Protein AF-A0A0C2FIJ7-F1 (afdb_monomer_lite)

pLDDT: mean 78.43, std 11.95, range [38.88, 97.06]

Sequence (118 aa):
KRVFLGYSLGYLKYSHERPDEVEQAGLVILHYMVDTSLPNGKAMAVDFEMKLRRIFATLSESSHNLEYGLLTRAREMKEQRDITIVALPFLGLTVLILVAFMLVTLIDFPLYRSQYME

Radius of gyration: 27.91 Å; chains: 1; bounding box: 55×49×79 Å

Secondary structure (DSSP, 8-state):
---EEEEEEEEEEEPSS-TTSEEEEEEEEEEEE---SSTTHHHHHHHHHHHHHHHHHHHHHH-SS-------HHHHHHHHHHHHHHHHHHHHHHHHHHHHHHHHHHHHS-GGGTT---

Structure (mmCIF, N/CA/C/O backbone):
data_AF-A0A0C2FIJ7-F1
#
_entry.id   AF-A0A0C2FIJ7-F1
#
loop_
_atom_site.group_PDB
_atom_site.id
_atom_site.type_symbol
_atom_site.label_atom_id
_atom_site.label_alt_id
_atom_site.label_comp_id
_atom_site.label_asym_id
_atom_site.label_entity_id
_atom_site.label_seq_id
_atom_site.pdbx_PDB_ins_code
_atom_site.Cartn_x
_atom_site.Cartn_y
_atom_site.Cartn_z
_atom_site.occupancy
_atom_site.B_iso_or_equiv
_atom_site.auth_seq_id
_atom_site.auth_comp_id
_atom_site.auth_asym_id
_atom_site.auth_atom_id
_atom_site.pdbx_PDB_model_num
ATOM 1 N N . LYS A 1 1 ? -25.879 11.176 4.285 1.00 47.38 1 LYS A N 1
ATOM 2 C CA . LYS A 1 1 ? -24.681 11.085 5.158 1.00 47.38 1 LYS A CA 1
ATOM 3 C C . LYS A 1 1 ? -24.649 9.703 5.800 1.00 47.38 1 LYS A C 1
ATOM 5 O O . LYS A 1 1 ? -25.406 9.486 6.734 1.00 47.38 1 LYS A O 1
ATOM 10 N N . ARG A 1 2 ? -23.872 8.755 5.269 1.00 54.69 2 ARG A N 1
ATOM 11 C CA . ARG A 1 2 ? -23.687 7.426 5.873 1.00 54.69 2 ARG A CA 1
ATOM 12 C C . ARG A 1 2 ? -22.225 7.032 5.686 1.00 54.69 2 ARG A C 1
ATOM 14 O O . ARG A 1 2 ? -21.857 6.526 4.637 1.00 54.69 2 ARG A O 1
ATOM 21 N N . VAL A 1 3 ? -21.389 7.380 6.659 1.00 57.72 3 VAL A N 1
ATOM 22 C CA . VAL A 1 3 ? -20.066 6.761 6.789 1.00 57.72 3 VAL A CA 1
ATOM 23 C C . VAL A 1 3 ? -20.336 5.404 7.419 1.00 57.72 3 VAL A C 1
ATOM 25 O O . VAL A 1 3 ? -20.919 5.346 8.502 1.00 57.72 3 VAL A O 1
ATOM 28 N N . PHE A 1 4 ? -20.004 4.328 6.715 1.00 63.19 4 PHE A N 1
ATOM 29 C CA . PHE A 1 4 ? -20.116 2.986 7.271 1.00 63.19 4 PHE A CA 1
ATOM 30 C C . PHE A 1 4 ? -18.847 2.720 8.064 1.00 63.19 4 PHE A C 1
ATOM 32 O O . PHE A 1 4 ? -17.756 2.705 7.493 1.00 63.19 4 PHE A O 1
ATOM 39 N N . LEU A 1 5 ? -19.011 2.581 9.378 1.00 68.38 5 LEU A N 1
ATOM 40 C CA . LEU A 1 5 ? -17.952 2.210 10.300 1.00 68.38 5 LEU A CA 1
ATOM 41 C C . LEU A 1 5 ? -18.247 0.792 10.788 1.00 68.38 5 LEU A C 1
ATOM 43 O O . LEU A 1 5 ? -19.246 0.563 11.468 1.00 68.38 5 LEU A O 1
ATOM 47 N N . GLY A 1 6 ? -17.407 -0.153 10.394 1.00 74.44 6 GLY A N 1
ATOM 48 C CA . GLY A 1 6 ? -17.396 -1.508 10.928 1.00 74.44 6 GLY A CA 1
ATOM 49 C C . GLY A 1 6 ? -16.151 -1.710 11.778 1.00 74.44 6 GLY A C 1
ATOM 50 O O . GLY A 1 6 ? -15.139 -1.042 11.575 1.00 74.44 6 GLY A O 1
ATOM 51 N N . TYR A 1 7 ? -16.193 -2.649 12.710 1.00 79.88 7 TYR A N 1
ATOM 52 C CA . TYR A 1 7 ? -14.994 -3.110 13.395 1.00 79.88 7 TYR A CA 1
ATOM 53 C C . TYR A 1 7 ? -14.969 -4.632 13.395 1.00 79.88 7 TYR A C 1
ATOM 55 O O . TYR A 1 7 ? -16.012 -5.284 13.381 1.00 79.88 7 TYR A O 1
ATOM 63 N N . SER A 1 8 ? -13.772 -5.195 13.393 1.00 81.62 8 SER A N 1
ATOM 64 C CA . SER A 1 8 ? -13.555 -6.622 13.579 1.00 81.62 8 SER A CA 1
ATOM 65 C C . SER A 1 8 ? -12.382 -6.836 14.518 1.00 81.62 8 SER A C 1
ATOM 67 O O . SER A 1 8 ? -11.418 -6.068 14.508 1.00 81.62 8 SER A O 1
ATOM 69 N N . LEU A 1 9 ? -12.469 -7.887 15.323 1.00 82.19 9 LEU A N 1
ATOM 70 C CA . LEU A 1 9 ? -11.423 -8.285 16.254 1.00 82.19 9 LEU A CA 1
ATOM 71 C C . LEU A 1 9 ? -10.747 -9.550 15.724 1.00 82.19 9 LEU A C 1
ATOM 73 O O . LEU A 1 9 ? -11.417 -10.456 15.232 1.00 82.19 9 LEU A O 1
ATOM 77 N N . GLY A 1 10 ? -9.423 -9.590 15.802 1.00 78.38 10 GLY A N 1
ATOM 78 C CA . GLY A 1 10 ? -8.596 -10.721 15.403 1.00 78.38 10 GLY A CA 1
ATOM 79 C C . GLY A 1 10 ? -7.734 -11.204 16.563 1.00 78.38 10 GLY A C 1
ATOM 80 O O . GLY A 1 10 ? -7.535 -10.488 17.544 1.00 78.38 10 GLY A O 1
ATOM 81 N N . TYR A 1 11 ? -7.216 -12.428 16.438 1.00 79.69 11 TYR A N 1
ATOM 82 C CA . TYR A 1 11 ? -6.414 -13.084 17.477 1.00 79.69 11 TYR A CA 1
ATOM 83 C C . TYR A 1 11 ? -7.115 -13.084 18.840 1.00 79.69 11 TYR A C 1
ATOM 85 O O . TYR A 1 11 ? -6.588 -12.578 19.831 1.00 79.69 11 TYR A O 1
ATOM 93 N N . LEU A 1 12 ? -8.339 -13.617 18.857 1.00 81.69 12 LEU A N 1
ATOM 94 C CA . LEU A 1 12 ? -9.121 -13.760 20.076 1.00 81.69 12 LEU A CA 1
ATOM 95 C C . LEU A 1 12 ? -8.633 -14.976 20.867 1.00 81.69 12 LEU A C 1
ATOM 97 O O . LEU A 1 12 ? -8.566 -16.081 20.328 1.00 81.69 12 LEU A O 1
ATOM 101 N N . LYS A 1 13 ? -8.319 -14.774 22.144 1.00 79.25 13 LYS A N 1
ATOM 102 C CA . LYS A 1 13 ? -8.098 -15.850 23.108 1.00 79.25 13 LYS A CA 1
ATOM 103 C C . LYS A 1 13 ? -9.355 -15.978 23.960 1.00 79.25 13 LYS A C 1
ATOM 105 O O . LYS A 1 13 ? -9.756 -15.012 24.605 1.00 79.25 13 LYS A O 1
ATOM 110 N N . TYR A 1 14 ? -9.980 -17.148 23.920 1.00 75.62 14 TYR A N 1
ATOM 111 C CA . TYR A 1 14 ? -11.165 -17.462 24.716 1.00 75.62 14 TYR A CA 1
ATOM 112 C C . TYR A 1 14 ? -10.748 -18.069 26.056 1.00 75.62 14 TYR A C 1
ATOM 114 O O . TYR A 1 14 ? -9.747 -18.793 26.127 1.00 75.62 14 TYR A O 1
ATOM 122 N N . SER A 1 15 ? -11.510 -17.770 27.108 1.00 74.25 15 SER A N 1
ATOM 123 C CA . SER A 1 15 ? -11.244 -18.320 28.437 1.00 74.25 15 SER A CA 1
ATOM 124 C C . SER A 1 15 ? -11.482 -19.835 28.458 1.00 74.25 15 SER A C 1
ATOM 126 O O . SER A 1 15 ? -12.441 -20.338 27.873 1.00 74.25 15 SER A O 1
ATOM 128 N N . HIS A 1 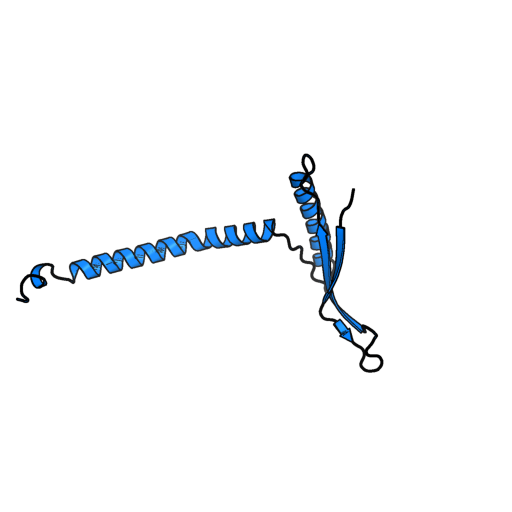16 ? -10.617 -20.578 29.155 1.00 70.38 16 HIS A N 1
ATOM 129 C CA . HIS A 1 16 ? -10.770 -22.032 29.320 1.00 70.38 16 HIS A CA 1
ATOM 130 C C . HIS A 1 16 ? -11.919 -22.398 30.271 1.00 70.38 16 HIS A C 1
ATOM 132 O O . HIS A 1 16 ? -12.479 -23.486 30.161 1.00 70.38 16 HIS A O 1
ATOM 138 N N . GLU A 1 17 ? -12.279 -21.501 31.193 1.00 75.56 17 GLU A N 1
ATOM 139 C CA . GLU A 1 17 ? -13.358 -21.723 32.164 1.00 75.56 17 GLU A CA 1
ATOM 140 C C . GLU A 1 17 ? -14.734 -21.322 31.612 1.00 75.56 17 GLU A C 1
ATOM 142 O O . GLU A 1 17 ? -15.755 -21.854 32.048 1.00 75.56 17 GLU A O 1
ATOM 147 N N . ARG A 1 18 ? -14.770 -20.397 30.641 1.00 72.19 18 ARG A N 1
ATOM 148 C CA . ARG A 1 18 ? -15.990 -19.918 29.976 1.00 72.19 18 ARG A CA 1
ATOM 149 C C . ARG A 1 18 ? -15.729 -19.716 28.479 1.00 72.19 18 ARG A C 1
ATOM 151 O O . ARG A 1 18 ? -15.245 -18.653 28.094 1.00 72.19 18 ARG A O 1
ATOM 158 N N . PRO A 1 19 ? -16.066 -20.697 27.623 1.00 68.56 19 PRO A N 1
ATOM 159 C CA . PRO A 1 19 ? -15.754 -20.635 26.193 1.00 68.56 19 PRO A CA 1
ATOM 160 C C . PRO A 1 19 ? -16.495 -19.516 25.440 1.00 68.56 19 PRO A C 1
ATOM 162 O O . PRO A 1 19 ? -16.088 -19.160 24.338 1.00 68.56 19 PRO A O 1
ATOM 165 N N . ASP A 1 20 ? -17.535 -18.934 26.043 1.00 74.00 20 ASP A N 1
ATOM 166 C CA . ASP A 1 20 ? -18.319 -17.839 25.461 1.00 74.00 20 ASP A CA 1
ATOM 167 C C . ASP A 1 20 ? -17.734 -16.441 25.759 1.00 74.00 20 ASP A C 1
ATOM 169 O O . ASP A 1 20 ? -18.215 -15.440 25.225 1.00 74.00 20 ASP A O 1
ATOM 173 N N . GLU A 1 21 ? -16.692 -16.344 26.594 1.00 77.56 21 GLU A N 1
ATOM 174 C CA . GLU A 1 21 ? -16.042 -15.078 26.953 1.00 77.56 21 GLU A CA 1
ATOM 175 C C . GLU A 1 21 ? -14.688 -14.912 26.237 1.00 77.56 21 GLU A C 1
ATOM 177 O O . GLU A 1 21 ? -13.809 -15.780 26.271 1.00 77.56 21 GLU A O 1
ATOM 182 N N . VAL A 1 22 ? -14.508 -13.751 25.597 1.00 74.00 22 VAL A N 1
ATOM 183 C CA . VAL A 1 22 ? -13.241 -13.334 24.980 1.00 74.00 22 VAL A CA 1
ATOM 184 C C . VAL A 1 22 ? -12.355 -12.705 26.053 1.00 74.00 22 VAL A C 1
ATOM 186 O O . VAL A 1 22 ? -12.671 -11.640 26.578 1.00 74.00 22 VAL A O 1
ATOM 189 N N . GLU A 1 23 ? -11.231 -13.345 26.353 1.00 75.19 23 GLU A N 1
ATOM 190 C CA . GLU A 1 23 ? -10.284 -12.924 27.391 1.00 75.19 23 GLU A CA 1
ATOM 191 C C . GLU A 1 23 ? -9.245 -11.927 26.848 1.00 75.19 23 GLU A C 1
ATOM 193 O O . GLU A 1 23 ? -8.843 -10.990 27.534 1.00 75.19 23 GLU A O 1
ATOM 198 N N . GLN A 1 24 ? -8.825 -12.093 25.590 1.00 75.31 24 GLN A N 1
ATOM 199 C CA . GLN A 1 24 ? -7.836 -11.222 24.951 1.00 75.31 24 GLN A CA 1
ATOM 200 C C . GLN A 1 24 ? -8.128 -11.055 23.457 1.00 75.31 24 GLN A C 1
ATOM 202 O O . GLN A 1 24 ? -8.510 -12.015 22.794 1.00 75.31 24 GLN A O 1
ATOM 207 N N . ALA A 1 25 ? -7.893 -9.857 22.916 1.00 74.12 25 ALA A N 1
ATOM 208 C CA . ALA A 1 25 ? -7.892 -9.583 21.480 1.00 74.12 25 ALA A CA 1
ATOM 209 C C . ALA A 1 25 ? -6.534 -8.997 21.074 1.00 74.12 25 ALA A C 1
ATOM 211 O O . ALA A 1 25 ? -6.150 -7.932 21.555 1.00 74.12 25 ALA A O 1
ATOM 212 N N . GLY A 1 26 ? -5.798 -9.701 20.212 1.00 78.81 26 GLY A N 1
ATOM 213 C CA . GLY A 1 26 ? -4.479 -9.265 19.738 1.00 78.81 26 GLY A CA 1
ATOM 214 C C . GLY A 1 26 ? -4.514 -8.298 18.550 1.00 78.81 26 GLY A C 1
ATOM 215 O O . GLY A 1 26 ? -3.497 -7.686 18.241 1.00 78.81 26 GLY A O 1
ATOM 216 N N . LEU A 1 27 ? -5.657 -8.155 17.870 1.00 80.94 27 LEU A N 1
ATOM 217 C CA . LEU A 1 27 ? -5.806 -7.288 16.699 1.00 80.94 27 LEU A CA 1
ATOM 218 C C . LEU A 1 27 ? -7.184 -6.627 16.667 1.00 80.94 27 LEU A C 1
ATOM 220 O O . LEU A 1 27 ? -8.209 -7.280 16.856 1.00 80.94 27 LEU A O 1
ATOM 224 N N . VAL A 1 28 ? -7.205 -5.337 16.344 1.00 81.12 28 VAL A N 1
ATOM 225 C CA . VAL A 1 28 ? -8.428 -4.567 16.108 1.00 81.12 28 VAL A CA 1
ATOM 226 C C . VAL A 1 28 ? -8.346 -3.956 14.718 1.00 81.12 28 VAL A C 1
ATOM 228 O O . VAL A 1 28 ? -7.406 -3.228 14.412 1.00 81.12 28 VAL A O 1
ATOM 231 N N . ILE A 1 29 ? -9.334 -4.240 13.873 1.00 82.88 29 ILE A N 1
ATOM 232 C CA . ILE A 1 29 ? -9.436 -3.677 12.525 1.00 82.88 29 ILE A CA 1
ATOM 233 C C . ILE A 1 29 ? -10.670 -2.786 12.476 1.00 82.88 29 ILE A C 1
ATOM 235 O O . ILE A 1 29 ? -11.790 -3.236 12.722 1.00 82.88 29 ILE A O 1
ATOM 239 N N . LEU A 1 30 ? -10.461 -1.522 12.124 1.00 83.31 30 LEU A N 1
ATOM 240 C CA . LEU A 1 30 ? -11.527 -0.553 11.901 1.00 83.31 30 LEU A CA 1
ATOM 241 C C . LEU A 1 30 ? -11.741 -0.388 10.397 1.00 83.31 30 LEU A C 1
ATOM 243 O O . LEU A 1 30 ? -10.865 0.086 9.676 1.00 83.31 30 LEU A O 1
ATOM 247 N N . HIS A 1 31 ? -12.923 -0.771 9.930 1.00 81.94 31 HIS A N 1
ATOM 248 C CA . HIS A 1 31 ? -13.344 -0.623 8.547 1.00 81.94 31 HIS A CA 1
ATOM 249 C C . HIS A 1 31 ? -14.098 0.691 8.391 1.00 81.94 31 HIS A C 1
ATOM 251 O O . HIS A 1 31 ? -15.112 0.912 9.052 1.00 81.94 31 HIS A O 1
ATOM 257 N N . TYR A 1 32 ? -13.639 1.546 7.483 1.00 79.25 32 TYR A N 1
ATOM 258 C CA . TYR A 1 32 ? -14.373 2.742 7.093 1.00 79.25 32 TYR A CA 1
ATOM 259 C C . TYR A 1 32 ? -14.551 2.779 5.578 1.00 79.25 32 TYR A C 1
ATOM 261 O O . TYR A 1 32 ? -13.645 2.445 4.817 1.00 79.25 32 TYR A O 1
ATOM 269 N N . MET A 1 33 ? -15.734 3.199 5.136 1.00 77.94 33 MET A N 1
ATOM 270 C CA . MET A 1 33 ? -16.025 3.440 3.725 1.00 77.94 33 MET A CA 1
ATOM 271 C C . MET A 1 33 ? -16.497 4.877 3.533 1.00 77.94 33 MET A C 1
ATOM 273 O O . MET A 1 33 ? -17.415 5.343 4.214 1.00 77.94 33 MET A O 1
ATOM 277 N N . VAL A 1 34 ? -15.863 5.571 2.587 1.00 76.19 34 VAL A N 1
ATOM 278 C CA . VAL A 1 34 ? -16.226 6.930 2.176 1.00 76.19 34 VAL A CA 1
ATOM 279 C C . VAL A 1 34 ? -16.883 6.860 0.806 1.00 76.19 34 VAL A C 1
ATOM 281 O O . VAL A 1 34 ? -16.317 6.311 -0.139 1.00 76.19 34 VAL A O 1
ATOM 284 N N . ASP A 1 35 ? -18.080 7.427 0.699 1.00 77.31 35 ASP A N 1
ATOM 285 C CA . ASP A 1 35 ? -18.781 7.541 -0.573 1.00 77.31 35 ASP A CA 1
ATOM 286 C C . ASP A 1 35 ? -18.076 8.567 -1.474 1.00 77.31 35 ASP A C 1
ATOM 288 O O . ASP A 1 35 ? -17.994 9.756 -1.158 1.00 77.31 35 ASP A O 1
ATOM 292 N N . THR A 1 36 ? -17.542 8.090 -2.597 1.00 77.00 36 THR A N 1
ATOM 293 C CA . THR A 1 36 ? -16.794 8.908 -3.562 1.00 77.00 36 THR A CA 1
ATOM 294 C C . THR A 1 36 ? -17.662 9.446 -4.697 1.00 77.00 36 THR A C 1
ATOM 296 O O . THR A 1 36 ? -17.154 10.197 -5.527 1.00 77.00 36 THR A O 1
ATOM 299 N N . SER A 1 37 ? -18.956 9.104 -4.729 1.00 79.69 37 SER A N 1
ATOM 300 C CA . SER A 1 37 ? -19.910 9.595 -5.736 1.00 79.69 37 SER A CA 1
ATOM 301 C C . SER A 1 37 ? -20.251 11.084 -5.578 1.00 79.69 37 SER A C 1
ATOM 303 O O . SER A 1 37 ? -20.815 11.698 -6.481 1.00 79.69 37 SER A O 1
ATOM 305 N N . LEU A 1 38 ? -19.884 11.682 -4.442 1.00 77.44 38 LEU A N 1
ATOM 306 C CA . LEU A 1 38 ? -20.096 13.094 -4.146 1.00 77.44 38 LEU A CA 1
ATOM 307 C C . LEU A 1 38 ? -19.139 14.003 -4.944 1.00 77.44 38 LEU A C 1
ATOM 309 O O . LEU A 1 38 ? -17.995 13.617 -5.214 1.00 77.44 38 LEU A O 1
ATOM 313 N N . PRO A 1 39 ? -19.541 15.256 -5.238 1.00 77.44 39 PRO A N 1
ATOM 314 C CA . PRO A 1 39 ? -18.620 16.276 -5.732 1.00 77.44 39 PRO A CA 1
ATOM 315 C C . PRO A 1 39 ? -17.434 16.406 -4.769 1.00 77.44 39 PRO A C 1
ATOM 317 O O . PRO A 1 39 ? -17.626 16.531 -3.561 1.00 77.44 39 PRO A O 1
ATOM 320 N N . ASN A 1 40 ? -16.206 16.338 -5.287 1.00 79.88 40 ASN A N 1
ATOM 321 C CA . ASN A 1 40 ? -14.961 16.311 -4.502 1.00 79.88 40 ASN A CA 1
ATOM 322 C C . ASN A 1 40 ? -14.800 15.122 -3.527 1.00 79.88 40 ASN A C 1
ATOM 324 O O . ASN A 1 40 ? -13.871 15.127 -2.718 1.00 79.88 40 ASN A O 1
ATOM 328 N N . GLY A 1 41 ? -15.615 14.064 -3.626 1.00 76.00 41 GLY A N 1
ATOM 329 C CA . GLY A 1 41 ? -15.561 12.904 -2.723 1.00 76.00 41 GLY A CA 1
ATOM 330 C C . GLY A 1 41 ? -14.193 12.213 -2.683 1.00 76.00 41 GLY A C 1
ATOM 331 O O . GLY A 1 41 ? -13.731 11.807 -1.620 1.00 76.00 41 GLY A O 1
ATOM 332 N N . LYS A 1 42 ? -13.479 12.170 -3.818 1.00 79.12 42 LYS A N 1
ATOM 333 C CA . LYS A 1 42 ? -12.094 11.668 -3.882 1.00 79.12 42 LYS A CA 1
ATOM 334 C C . LYS A 1 42 ? -11.116 12.518 -3.066 1.00 79.12 42 LYS A C 1
ATOM 336 O O . LYS A 1 42 ? -10.290 11.967 -2.349 1.00 79.12 42 LYS A O 1
ATOM 341 N N . ALA A 1 43 ? -11.215 13.844 -3.155 1.00 81.00 43 ALA A N 1
ATOM 342 C CA . ALA A 1 43 ? -10.344 14.747 -2.402 1.00 81.00 43 ALA A CA 1
ATOM 343 C C . ALA A 1 43 ? -10.623 14.657 -0.894 1.00 81.00 43 ALA A C 1
ATOM 345 O O . ALA A 1 43 ? -9.689 14.612 -0.098 1.00 81.00 43 ALA A O 1
ATOM 346 N N . MET A 1 44 ? -11.899 14.546 -0.506 1.00 80.50 44 MET A N 1
ATOM 347 C CA . MET A 1 44 ? -12.286 14.354 0.896 1.00 80.50 44 MET A CA 1
ATOM 348 C C . MET A 1 44 ? -11.806 13.011 1.455 1.00 80.50 44 MET A C 1
ATOM 350 O O . MET A 1 44 ? -11.354 12.963 2.595 1.00 80.50 44 MET A O 1
ATOM 354 N N . ALA A 1 45 ? -11.866 11.934 0.665 1.00 82.06 45 ALA A N 1
ATOM 355 C CA . ALA A 1 45 ? -11.351 10.630 1.075 1.00 82.06 45 ALA A CA 1
ATOM 356 C C . ALA A 1 45 ? -9.839 10.682 1.356 1.00 82.06 45 ALA A C 1
ATOM 358 O O . ALA A 1 45 ? -9.394 10.180 2.384 1.00 82.06 45 ALA A O 1
ATOM 359 N N . VAL A 1 46 ? -9.068 11.355 0.493 1.00 83.31 46 VAL A N 1
ATOM 360 C CA . VAL A 1 46 ? -7.616 11.528 0.673 1.00 83.31 46 VAL A CA 1
ATOM 361 C C . VAL A 1 46 ? -7.290 12.381 1.902 1.00 83.31 46 VAL A C 1
ATOM 363 O O . VAL A 1 46 ? -6.405 12.021 2.676 1.00 83.31 46 VAL A O 1
ATOM 366 N N . ASP A 1 47 ? -7.997 13.494 2.116 1.00 84.38 47 ASP A N 1
ATOM 367 C CA . ASP A 1 47 ? -7.783 14.351 3.293 1.00 84.38 47 ASP A CA 1
ATOM 368 C C . ASP A 1 47 ? -8.130 13.619 4.602 1.00 84.38 47 ASP A C 1
ATOM 370 O O . ASP A 1 47 ? -7.399 13.693 5.592 1.00 84.38 47 ASP A O 1
ATOM 374 N N . PHE A 1 48 ? -9.216 12.843 4.598 1.00 83.62 48 PHE A N 1
ATOM 375 C CA . PHE A 1 48 ? -9.605 12.021 5.739 1.00 83.62 48 PHE A CA 1
ATOM 376 C C . PHE A 1 48 ? -8.571 10.928 6.044 1.00 83.62 48 PHE A C 1
ATOM 378 O O . PHE A 1 48 ? -8.152 10.784 7.194 1.00 83.62 48 PHE A O 1
ATOM 385 N N . GLU A 1 49 ? -8.098 10.218 5.017 1.00 84.44 49 GLU A N 1
ATOM 386 C CA . GLU A 1 49 ? -7.033 9.217 5.138 1.00 84.44 49 GLU A CA 1
ATOM 387 C C . GLU A 1 49 ? -5.751 9.835 5.722 1.00 84.44 49 GLU A C 1
ATOM 389 O O . GLU A 1 49 ? -5.147 9.283 6.644 1.00 84.44 49 GLU A O 1
ATOM 394 N N . MET A 1 50 ? -5.362 11.024 5.249 1.00 84.69 50 MET A N 1
ATOM 395 C CA . MET A 1 50 ? -4.164 11.724 5.720 1.00 84.69 50 MET A CA 1
ATOM 396 C C . MET A 1 50 ? -4.257 12.101 7.204 1.00 84.69 50 MET A C 1
ATOM 398 O O . MET A 1 50 ? -3.283 11.952 7.948 1.00 84.69 50 MET A O 1
ATOM 402 N N . LYS A 1 51 ? -5.432 12.553 7.655 1.00 87.31 51 LYS A N 1
ATOM 403 C CA . LYS A 1 51 ? -5.682 12.879 9.066 1.00 87.31 51 LYS A CA 1
ATOM 404 C C . LYS A 1 51 ? -5.653 11.636 9.947 1.00 87.31 51 LYS A C 1
ATOM 406 O O . LYS A 1 51 ? -4.966 11.651 10.967 1.00 87.31 5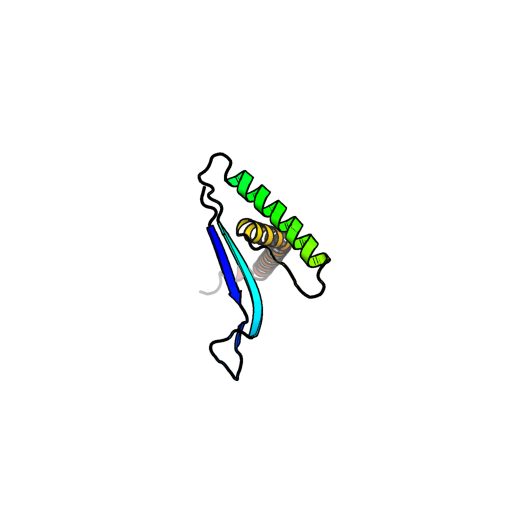1 LYS A O 1
ATOM 411 N N . LEU A 1 52 ? -6.325 10.557 9.535 1.00 85.12 52 LEU A N 1
ATOM 412 C CA . LEU A 1 52 ? -6.287 9.279 10.251 1.00 85.12 52 LEU A CA 1
ATOM 413 C C . LEU A 1 52 ? -4.860 8.758 10.379 1.00 85.12 52 LEU A C 1
ATOM 415 O O . LEU A 1 52 ? -4.441 8.372 11.465 1.00 85.12 52 LEU A O 1
ATOM 419 N N . ARG A 1 53 ? -4.084 8.820 9.295 1.00 84.56 53 ARG A N 1
ATOM 420 C CA . ARG A 1 53 ? -2.679 8.419 9.311 1.00 84.56 53 ARG A CA 1
ATOM 421 C C . ARG A 1 53 ? -1.877 9.209 10.336 1.00 84.56 53 ARG A C 1
ATOM 423 O O . ARG A 1 53 ? -1.092 8.611 11.060 1.00 84.56 53 ARG A O 1
ATOM 430 N N . ARG A 1 54 ? -2.046 10.532 10.393 1.00 85.19 54 ARG A N 1
ATOM 431 C CA . ARG A 1 54 ? -1.314 11.367 11.353 1.00 85.19 54 ARG A CA 1
ATOM 432 C C . ARG A 1 54 ? -1.648 10.971 12.787 1.00 85.19 54 ARG A C 1
ATOM 434 O O . ARG A 1 54 ? -0.737 10.799 13.582 1.00 85.19 54 ARG A O 1
ATOM 441 N N . ILE A 1 55 ? -2.932 10.773 13.078 1.00 86.00 55 ILE A N 1
ATOM 442 C CA . ILE A 1 55 ? -3.395 10.351 14.403 1.00 86.00 55 ILE A CA 1
ATOM 443 C C . ILE A 1 55 ? -2.804 8.985 14.762 1.00 86.00 55 ILE A C 1
ATOM 445 O O . ILE A 1 55 ? -2.187 8.855 15.813 1.00 86.00 55 ILE A O 1
ATOM 449 N N . PHE A 1 56 ? -2.924 7.988 13.882 1.00 84.38 56 PHE A N 1
ATOM 450 C CA . PHE A 1 56 ? -2.399 6.647 14.145 1.00 84.38 56 PHE A CA 1
ATOM 451 C C . PHE A 1 56 ? -0.875 6.609 14.239 1.00 84.38 56 PHE A C 1
ATOM 453 O O . PHE A 1 56 ? -0.354 5.905 15.091 1.00 84.38 56 PHE A O 1
ATOM 460 N N . ALA A 1 57 ? -0.153 7.397 13.441 1.00 82.31 57 ALA A N 1
ATOM 461 C CA . ALA A 1 57 ? 1.300 7.496 13.549 1.00 82.31 57 ALA A CA 1
ATOM 462 C C . ALA A 1 57 ? 1.727 8.085 14.902 1.00 82.31 57 ALA A C 1
ATOM 464 O O . ALA A 1 57 ? 2.603 7.530 15.557 1.00 82.31 57 ALA A O 1
ATOM 465 N N . THR A 1 58 ? 1.071 9.158 15.355 1.00 84.31 58 THR A N 1
ATOM 466 C CA . THR A 1 58 ? 1.332 9.748 16.676 1.00 84.31 58 THR A CA 1
ATOM 467 C C . THR A 1 58 ? 0.968 8.788 17.811 1.00 84.31 58 THR A C 1
ATOM 469 O O . THR A 1 58 ? 1.685 8.711 18.805 1.00 84.31 58 THR A O 1
ATOM 472 N N . LEU A 1 59 ? -0.117 8.023 17.667 1.00 82.12 59 LEU A N 1
ATOM 473 C CA . LEU A 1 59 ? -0.499 7.001 18.643 1.00 82.12 59 LEU A CA 1
ATOM 474 C C . LEU A 1 59 ? 0.498 5.835 18.678 1.00 82.12 59 LEU A C 1
ATOM 476 O O . LEU A 1 59 ? 0.834 5.391 19.769 1.00 82.12 59 LEU A O 1
ATOM 480 N N . SER A 1 60 ? 1.005 5.377 17.528 1.00 82.06 60 SER A N 1
ATOM 481 C CA . SER A 1 60 ? 2.064 4.357 17.461 1.00 82.06 60 SER A CA 1
ATOM 482 C C . SER A 1 60 ? 3.359 4.832 18.116 1.00 82.06 60 SER A C 1
ATOM 484 O O . SER A 1 60 ? 4.020 4.053 18.783 1.00 82.06 60 SER A O 1
ATOM 486 N N . GLU A 1 61 ? 3.729 6.103 17.954 1.00 79.81 61 GLU A N 1
ATOM 487 C CA . GLU A 1 61 ? 4.930 6.658 18.590 1.00 79.81 61 GLU A CA 1
ATOM 488 C C . GLU A 1 61 ? 4.761 6.798 20.110 1.00 79.81 61 GLU A C 1
ATOM 490 O O . GLU A 1 61 ? 5.679 6.519 20.877 1.00 79.81 61 GLU A O 1
ATOM 495 N N . SER A 1 62 ? 3.565 7.188 20.558 1.00 81.62 62 SER A N 1
ATOM 496 C CA . SER A 1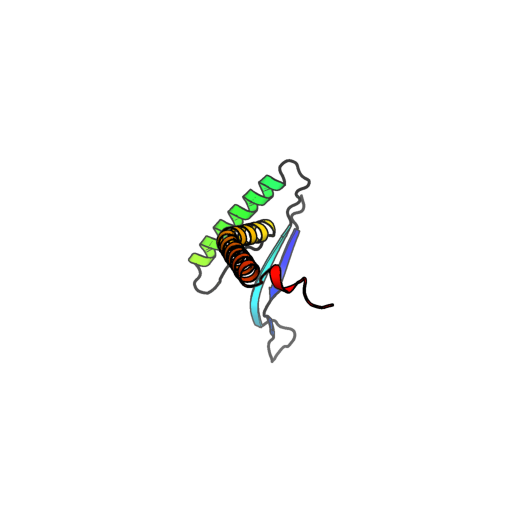 62 ? 3.258 7.351 21.980 1.00 81.62 62 SER A CA 1
ATOM 497 C C . SER A 1 62 ? 3.008 6.031 22.713 1.00 81.62 62 SER A C 1
ATOM 499 O O . SER A 1 62 ? 3.025 6.019 23.946 1.00 81.62 62 SER A O 1
ATOM 501 N N . SER A 1 63 ? 2.712 4.941 22.006 1.00 73.75 63 SER A N 1
ATOM 502 C CA . SER A 1 63 ? 2.398 3.653 22.617 1.00 73.75 63 SER A CA 1
ATOM 503 C C . SER A 1 63 ? 3.511 2.647 22.341 1.00 73.75 63 SER A C 1
ATOM 505 O O . SER A 1 63 ? 3.781 2.296 21.199 1.00 73.75 63 SER A O 1
ATOM 507 N N . HIS A 1 64 ? 4.122 2.115 23.398 1.00 73.62 64 HIS A N 1
ATOM 508 C CA . HIS A 1 64 ? 5.152 1.081 23.262 1.00 73.62 64 HIS A CA 1
ATOM 509 C C . HIS A 1 64 ? 4.596 -0.318 22.957 1.00 73.62 64 HIS A C 1
ATOM 511 O O . HIS A 1 64 ? 5.349 -1.188 22.535 1.00 73.62 64 HIS A O 1
ATOM 517 N N . ASN A 1 65 ? 3.294 -0.538 23.172 1.00 73.75 65 ASN A N 1
ATOM 518 C CA . ASN A 1 65 ? 2.680 -1.870 23.144 1.00 73.75 65 ASN A CA 1
ATOM 519 C C . ASN A 1 65 ? 1.653 -2.064 22.016 1.00 73.75 65 ASN A C 1
ATOM 521 O O . ASN A 1 65 ? 1.161 -3.177 21.846 1.00 73.75 65 ASN A O 1
ATOM 525 N N . LEU A 1 66 ? 1.284 -1.007 21.281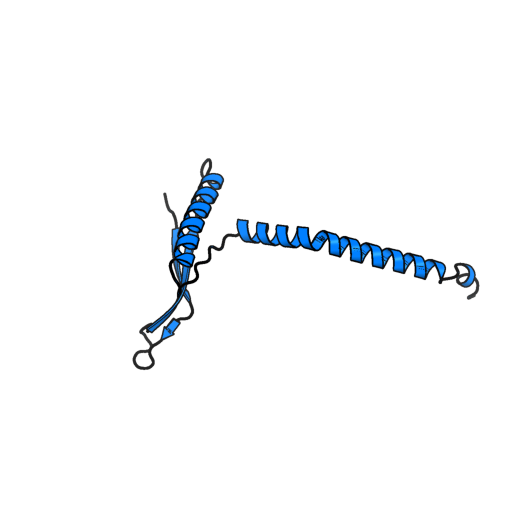 1.00 72.75 66 LEU A N 1
ATOM 526 C CA . LEU A 1 66 ? 0.311 -1.077 20.189 1.00 72.75 66 LEU A CA 1
ATOM 527 C C . LEU A 1 66 ? 0.908 -0.481 18.916 1.00 72.75 66 LEU A C 1
ATOM 529 O O . LEU A 1 66 ? 1.317 0.680 18.877 1.00 72.75 66 LEU A O 1
ATOM 533 N N . GLU A 1 67 ? 0.907 -1.289 17.864 1.00 75.50 67 GLU A N 1
ATOM 534 C CA . GLU A 1 67 ? 1.270 -0.866 16.520 1.00 75.50 67 GLU A CA 1
ATOM 535 C C . GLU A 1 67 ? -0.006 -0.562 15.731 1.00 75.50 67 GLU A C 1
ATOM 537 O O . GLU A 1 67 ? -0.882 -1.415 15.578 1.00 75.50 67 GLU A O 1
ATOM 542 N N . TYR A 1 68 ? -0.123 0.668 15.230 1.00 78.75 68 TYR A N 1
ATOM 543 C CA . TYR A 1 68 ? -1.251 1.080 14.402 1.00 78.75 68 TYR A CA 1
ATOM 544 C C . TYR A 1 68 ? -0.843 1.139 12.930 1.00 78.75 68 TYR A C 1
ATOM 546 O O . TYR A 1 68 ? 0.102 1.835 12.552 1.00 78.75 68 TYR A O 1
ATOM 554 N N . GLY A 1 69 ? -1.612 0.454 12.082 1.00 73.88 69 GLY A N 1
ATOM 555 C CA . GLY A 1 69 ? -1.461 0.463 10.630 1.00 73.88 69 GLY A CA 1
ATOM 556 C C . GLY A 1 69 ? -2.729 0.947 9.930 1.00 73.88 69 GLY A C 1
ATOM 557 O O . GLY A 1 69 ? -3.835 0.546 10.283 1.00 73.88 69 GLY A O 1
ATOM 558 N N . LEU A 1 70 ? -2.573 1.798 8.911 1.00 80.50 70 LEU A N 1
ATOM 559 C CA . LEU A 1 70 ? -3.666 2.204 8.024 1.00 80.50 70 LEU A CA 1
ATOM 560 C C . LEU A 1 70 ? -3.512 1.524 6.661 1.00 80.50 70 LEU A C 1
ATOM 562 O O . LEU A 1 70 ? -2.535 1.777 5.947 1.00 80.50 70 LEU A O 1
ATOM 566 N N . LEU A 1 71 ? -4.491 0.693 6.308 1.00 76.75 71 LEU A N 1
ATOM 567 C CA . LEU A 1 71 ? -4.566 -0.023 5.036 1.00 76.75 71 LEU A CA 1
ATOM 568 C C . LEU A 1 71 ? -5.550 0.685 4.100 1.00 76.75 71 LEU A C 1
ATOM 570 O O . LEU A 1 71 ? -6.663 1.034 4.489 1.00 76.75 71 LEU A O 1
ATOM 574 N N . THR A 1 72 ? -5.124 0.922 2.864 1.00 77.81 72 THR A N 1
ATOM 575 C CA . THR A 1 72 ? -5.921 1.588 1.825 1.00 77.81 72 THR A CA 1
ATOM 576 C C . THR A 1 72 ? -5.400 1.172 0.460 1.00 77.81 72 THR A C 1
ATOM 578 O O . THR A 1 72 ? -4.192 1.139 0.217 1.00 77.81 72 THR A O 1
ATOM 581 N N . ARG A 1 73 ? -6.318 0.887 -0.465 1.00 74.38 73 ARG A N 1
ATOM 582 C CA . ARG A 1 73 ? -5.988 0.411 -1.814 1.00 74.38 73 ARG A CA 1
ATOM 583 C C . ARG A 1 73 ? -5.098 1.394 -2.579 1.00 74.38 73 ARG A C 1
ATOM 585 O O . ARG A 1 73 ? -4.232 0.986 -3.346 1.00 74.38 73 ARG A O 1
ATOM 592 N N . ALA A 1 74 ? -5.297 2.698 -2.377 1.00 74.19 74 ALA A N 1
ATOM 593 C CA . ALA A 1 74 ? -4.484 3.724 -3.029 1.00 74.19 74 ALA A CA 1
ATOM 594 C C . ALA A 1 74 ? -3.014 3.662 -2.580 1.00 74.19 74 ALA A C 1
ATOM 596 O O . ALA A 1 74 ? -2.109 3.897 -3.383 1.00 74.19 74 ALA A O 1
ATOM 597 N N . ARG A 1 75 ? -2.779 3.308 -1.313 1.00 74.62 75 ARG A N 1
ATOM 598 C CA . ARG A 1 75 ? -1.441 3.144 -0.747 1.00 74.62 75 ARG A CA 1
ATOM 599 C C . ARG A 1 75 ? -0.775 1.871 -1.240 1.00 74.62 75 ARG A C 1
ATOM 601 O O . ARG A 1 75 ? 0.368 1.954 -1.663 1.00 74.62 75 ARG A O 1
ATOM 608 N N . GLU A 1 76 ? -1.486 0.748 -1.256 1.00 78.81 76 GLU A N 1
ATOM 609 C CA . GLU A 1 76 ? -0.953 -0.515 -1.785 1.00 78.81 76 GLU A CA 1
ATOM 610 C C . GLU A 1 76 ? -0.466 -0.345 -3.229 1.00 78.81 76 GLU A C 1
ATOM 612 O O . GLU A 1 76 ? 0.648 -0.733 -3.568 1.00 78.81 76 GLU A O 1
ATOM 617 N N . MET A 1 77 ? -1.254 0.340 -4.065 1.00 79.88 77 MET A N 1
ATOM 618 C CA . MET A 1 77 ? -0.860 0.647 -5.444 1.00 79.88 77 MET A CA 1
ATOM 619 C C . MET A 1 77 ? 0.350 1.585 -5.521 1.00 79.88 77 MET A C 1
ATOM 621 O O . MET A 1 77 ? 1.176 1.454 -6.424 1.00 79.88 77 MET A O 1
ATOM 625 N N . LYS A 1 78 ? 0.473 2.539 -4.592 1.00 82.25 78 LYS A N 1
ATOM 626 C CA . LYS A 1 78 ? 1.624 3.445 -4.539 1.00 82.25 78 LYS A CA 1
ATOM 627 C C . LYS A 1 78 ? 2.894 2.716 -4.103 1.00 82.25 78 LYS A C 1
ATOM 629 O O . LYS A 1 78 ? 3.905 2.849 -4.780 1.00 82.25 78 LYS A O 1
ATOM 634 N N . GLU A 1 79 ? 2.830 1.929 -3.033 1.00 80.88 79 GLU A N 1
ATOM 635 C CA . GLU A 1 79 ? 3.955 1.122 -2.548 1.00 80.88 79 GLU A CA 1
ATOM 636 C C . GLU A 1 79 ? 4.402 0.121 -3.618 1.00 80.88 79 GLU A C 1
ATOM 638 O O . GLU A 1 79 ? 5.591 0.027 -3.916 1.00 80.88 79 GLU A O 1
ATOM 643 N N . GLN A 1 80 ? 3.460 -0.542 -4.294 1.00 83.19 80 GLN A N 1
ATOM 644 C CA . GLN A 1 80 ? 3.774 -1.437 -5.406 1.00 83.19 80 GLN A CA 1
ATOM 645 C C . GLN A 1 80 ? 4.460 -0.704 -6.567 1.00 83.19 80 GLN A C 1
ATOM 647 O O . GLN A 1 80 ? 5.407 -1.225 -7.161 1.00 83.19 80 GLN A O 1
ATOM 652 N N . ARG A 1 81 ? 4.021 0.519 -6.887 1.00 87.38 81 ARG A N 1
ATOM 653 C CA . ARG A 1 81 ? 4.663 1.341 -7.918 1.00 87.38 81 ARG A CA 1
ATOM 654 C C . ARG A 1 81 ? 6.077 1.748 -7.517 1.00 87.38 81 ARG A C 1
ATOM 656 O O . ARG A 1 81 ? 6.969 1.672 -8.354 1.00 87.38 81 ARG A O 1
ATOM 663 N N . ASP A 1 82 ? 6.289 2.141 -6.268 1.00 89.88 82 ASP A N 1
ATOM 664 C CA . ASP A 1 82 ? 7.608 2.543 -5.775 1.00 89.88 82 ASP A CA 1
ATOM 665 C C . ASP A 1 82 ? 8.582 1.350 -5.796 1.00 89.88 82 ASP A C 1
ATOM 667 O O . ASP A 1 82 ? 9.696 1.476 -6.307 1.00 89.88 82 ASP A O 1
ATOM 671 N N . ILE A 1 83 ? 8.129 0.158 -5.385 1.00 87.25 83 ILE A N 1
ATOM 672 C CA . ILE A 1 83 ? 8.886 -1.099 -5.531 1.00 87.25 83 ILE A CA 1
ATOM 673 C C . ILE A 1 83 ? 9.223 -1.363 -7.005 1.00 87.25 83 ILE A C 1
ATOM 675 O O . ILE A 1 83 ? 10.359 -1.698 -7.338 1.00 87.25 83 ILE A O 1
ATOM 679 N N . THR A 1 84 ? 8.254 -1.178 -7.904 1.00 88.62 84 THR A N 1
ATOM 680 C CA . THR A 1 84 ? 8.444 -1.405 -9.345 1.00 88.62 84 THR A CA 1
ATOM 681 C C . THR A 1 84 ? 9.477 -0.447 -9.940 1.00 88.62 84 THR A C 1
ATOM 683 O O . THR A 1 84 ? 10.321 -0.871 -10.725 1.00 88.62 84 THR A O 1
ATOM 686 N N . ILE A 1 85 ? 9.450 0.833 -9.557 1.00 92.25 85 ILE A N 1
ATOM 687 C CA . ILE A 1 85 ? 10.422 1.838 -10.015 1.00 92.25 85 ILE A CA 1
ATOM 688 C C . ILE A 1 85 ? 11.838 1.450 -9.580 1.00 92.25 85 ILE A C 1
ATOM 690 O O . ILE A 1 85 ? 12.767 1.536 -10.382 1.00 92.25 85 ILE A O 1
ATOM 694 N N . VAL A 1 86 ? 11.998 0.978 -8.341 1.00 92.94 86 VAL A N 1
ATOM 695 C CA . VAL A 1 86 ? 13.289 0.496 -7.826 1.00 92.94 86 VAL A CA 1
ATOM 696 C C . VAL A 1 86 ? 13.748 -0.776 -8.548 1.00 92.94 86 VAL A C 1
ATOM 698 O O . VAL A 1 86 ? 14.941 -0.943 -8.790 1.00 92.94 86 VAL A O 1
ATOM 701 N N . ALA A 1 87 ? 12.823 -1.657 -8.933 1.00 91.50 87 ALA A N 1
ATOM 702 C CA . ALA A 1 87 ? 13.128 -2.899 -9.645 1.00 91.50 87 ALA A CA 1
ATOM 703 C C . ALA A 1 87 ? 13.467 -2.697 -11.138 1.00 91.50 87 ALA A C 1
ATOM 705 O O . ALA A 1 87 ? 14.204 -3.496 -11.719 1.00 91.50 87 ALA A O 1
ATOM 706 N N . LEU A 1 88 ? 12.961 -1.630 -11.764 1.00 94.56 88 LEU A N 1
ATOM 707 C CA . LEU A 1 88 ? 13.128 -1.329 -13.191 1.00 94.56 88 LEU A CA 1
ATOM 708 C C . LEU A 1 88 ? 14.590 -1.359 -13.701 1.00 94.56 88 LEU A C 1
ATOM 710 O O . LEU A 1 88 ?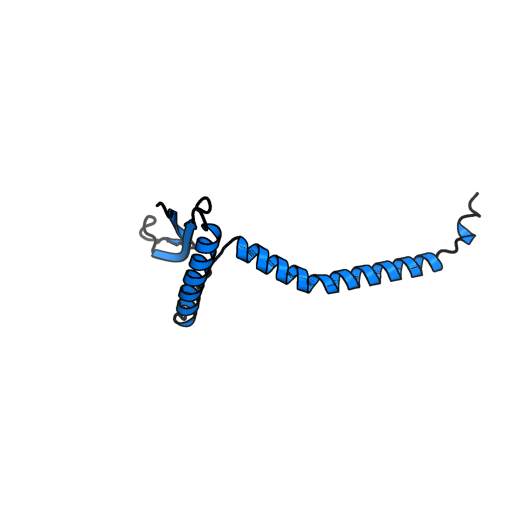 14.831 -1.992 -14.731 1.00 94.56 88 LEU A O 1
ATOM 714 N N . PRO A 1 89 ? 15.587 -0.740 -13.035 1.00 94.19 89 PRO A N 1
ATOM 715 C CA . PRO A 1 89 ? 16.978 -0.796 -13.494 1.00 94.19 89 PRO A CA 1
ATOM 716 C C . PRO A 1 89 ? 17.557 -2.216 -13.490 1.00 94.19 89 PRO A C 1
ATOM 718 O O . PRO A 1 89 ? 18.301 -2.574 -14.402 1.00 94.19 89 PRO A O 1
ATOM 721 N N . PHE A 1 90 ? 17.186 -3.050 -12.514 1.00 95.38 90 PHE A N 1
ATOM 722 C CA . PHE A 1 90 ? 17.629 -4.446 -12.463 1.00 95.38 90 PHE A CA 1
ATOM 723 C C . PHE A 1 90 ? 17.036 -5.263 -13.611 1.00 95.38 90 PHE A C 1
ATOM 725 O O . PHE A 1 90 ? 17.740 -6.074 -14.207 1.00 95.38 90 PHE A O 1
ATOM 732 N N . LEU A 1 91 ? 15.772 -5.005 -13.964 1.00 94.31 91 LEU A N 1
ATOM 733 C CA . LEU A 1 91 ? 15.140 -5.599 -15.143 1.00 94.31 91 LEU A CA 1
ATOM 734 C C . LEU A 1 91 ? 15.850 -5.174 -16.439 1.00 94.31 91 LEU A C 1
ATOM 736 O O . LEU A 1 91 ? 16.075 -5.991 -17.326 1.00 94.31 91 LEU A O 1
ATOM 740 N N . GLY A 1 92 ? 16.244 -3.904 -16.549 1.00 95.12 92 GLY A N 1
ATOM 741 C CA . GLY A 1 92 ? 17.031 -3.426 -17.688 1.00 95.12 92 GLY A CA 1
ATOM 742 C C . GLY A 1 92 ? 18.385 -4.133 -17.800 1.00 95.12 92 GLY A C 1
ATOM 743 O O . GLY A 1 92 ? 18.783 -4.543 -18.891 1.00 95.12 92 GLY A O 1
ATOM 744 N N . LEU A 1 93 ? 19.068 -4.335 -16.670 1.00 96.75 93 LEU A N 1
ATOM 745 C CA . LEU A 1 93 ? 20.345 -5.045 -16.625 1.00 96.75 93 LEU A CA 1
ATOM 746 C C . LEU A 1 93 ? 20.202 -6.514 -17.045 1.00 96.75 93 LEU A C 1
ATOM 748 O O . LEU A 1 93 ? 21.006 -6.995 -17.840 1.00 96.75 93 LEU A O 1
ATOM 752 N N . THR A 1 94 ? 19.185 -7.226 -16.556 1.00 95.56 94 THR A N 1
ATOM 753 C CA . THR A 1 94 ? 18.968 -8.630 -16.938 1.00 95.56 94 THR A CA 1
ATOM 754 C C . THR A 1 94 ? 18.661 -8.772 -18.423 1.00 95.56 94 THR A C 1
ATOM 756 O O . THR A 1 94 ? 19.232 -9.647 -19.073 1.00 95.56 94 THR A O 1
ATOM 759 N N . VAL A 1 95 ? 17.844 -7.878 -18.990 1.00 96.44 95 VAL A N 1
ATOM 760 C CA . VAL A 1 95 ? 17.597 -7.831 -20.440 1.00 96.44 95 VAL A CA 1
ATOM 761 C C . VAL A 1 95 ? 18.900 -7.607 -21.209 1.00 96.44 95 VAL A C 1
ATOM 763 O O . VAL A 1 95 ? 19.159 -8.315 -22.180 1.00 96.44 95 VAL A O 1
ATOM 766 N N . LEU A 1 96 ? 19.752 -6.679 -20.766 1.00 97.06 96 LEU A N 1
ATOM 767 C CA . LEU A 1 96 ? 21.028 -6.393 -21.426 1.00 97.06 96 LEU A CA 1
ATOM 768 C C . LEU A 1 96 ? 21.965 -7.607 -21.411 1.00 97.06 96 LEU A C 1
ATOM 770 O O . LEU A 1 96 ? 22.531 -7.951 -22.447 1.00 97.06 96 LEU A O 1
ATOM 774 N N . ILE A 1 97 ? 22.093 -8.285 -20.266 1.00 96.94 97 ILE A N 1
ATOM 775 C CA . ILE A 1 97 ? 22.916 -9.498 -20.138 1.00 96.94 97 ILE A CA 1
ATOM 776 C C . ILE A 1 97 ? 22.406 -10.598 -21.074 1.00 96.94 97 ILE A C 1
ATOM 778 O O . ILE A 1 97 ? 23.202 -11.224 -21.772 1.00 96.94 97 ILE A O 1
ATOM 782 N N . LEU A 1 98 ? 21.089 -10.811 -21.128 1.00 96.06 98 LEU A N 1
ATOM 783 C CA . LEU A 1 98 ? 20.484 -11.808 -22.013 1.00 96.06 98 LEU A CA 1
ATOM 784 C C . LEU A 1 98 ? 20.735 -11.484 -23.488 1.00 96.06 98 LEU A C 1
ATOM 786 O O . LEU A 1 98 ? 21.094 -12.374 -24.255 1.00 96.06 98 LEU A O 1
ATOM 790 N N . VAL A 1 99 ? 20.601 -10.218 -23.889 1.00 95.12 99 VAL A N 1
ATOM 791 C CA . VAL A 1 99 ? 20.895 -9.782 -25.262 1.00 95.12 99 VAL A CA 1
ATOM 792 C C . VAL A 1 99 ? 22.366 -9.998 -25.606 1.00 95.12 99 VAL A C 1
ATOM 794 O O . VAL A 1 99 ? 22.665 -10.552 -26.660 1.00 95.12 99 VAL A O 1
ATOM 797 N N . ALA A 1 100 ? 23.287 -9.623 -24.716 1.00 94.69 100 ALA A N 1
ATOM 798 C CA . ALA A 1 100 ? 24.714 -9.843 -24.928 1.00 94.69 100 ALA A CA 1
ATOM 799 C C . ALA A 1 100 ? 25.039 -11.337 -25.077 1.00 94.69 100 ALA A C 1
ATOM 801 O O . ALA A 1 100 ? 25.751 -11.726 -26.000 1.00 94.69 100 ALA A O 1
ATOM 802 N N . PHE A 1 101 ? 24.461 -12.182 -24.222 1.00 93.19 101 PHE A N 1
ATOM 803 C CA . PHE A 1 101 ? 24.612 -13.632 -24.305 1.00 93.19 101 PHE A CA 1
ATOM 804 C C . PHE A 1 101 ? 24.089 -14.198 -25.634 1.00 93.19 101 PHE A C 1
ATOM 806 O O . PHE A 1 101 ? 24.767 -15.001 -26.278 1.00 93.19 101 PHE A O 1
ATOM 813 N N . MET A 1 102 ? 22.917 -13.747 -26.092 1.00 90.62 102 MET A N 1
ATOM 814 C CA . MET A 1 102 ? 22.370 -14.143 -27.395 1.00 90.62 102 MET A CA 1
ATOM 815 C C . MET A 1 102 ? 23.277 -13.726 -28.561 1.00 90.62 102 MET A C 1
ATOM 817 O O . MET A 1 102 ? 23.454 -14.490 -29.503 1.00 90.62 102 MET A O 1
ATOM 821 N N . LEU A 1 103 ? 23.891 -12.541 -28.504 1.00 90.38 103 LEU A N 1
ATOM 822 C CA . LEU A 1 103 ? 24.807 -12.087 -29.554 1.00 90.38 103 LEU A CA 1
ATOM 823 C C . LEU A 1 103 ? 26.107 -12.898 -29.585 1.00 90.38 103 LEU A C 1
ATOM 825 O O . LEU A 1 103 ? 26.561 -13.269 -30.664 1.00 90.38 103 LEU A O 1
ATOM 829 N N . VAL A 1 104 ? 26.687 -13.203 -28.420 1.00 87.31 104 VAL A N 1
ATOM 830 C CA . VAL A 1 104 ? 27.893 -14.043 -28.326 1.00 87.31 104 VAL A CA 1
ATOM 831 C C . VAL A 1 104 ? 27.617 -15.439 -28.880 1.00 87.31 104 VAL A C 1
ATOM 833 O O . VAL A 1 104 ? 28.356 -15.923 -29.733 1.00 87.31 104 VAL A O 1
ATOM 836 N N . THR A 1 105 ? 26.512 -16.058 -28.462 1.00 83.25 105 THR A N 1
ATOM 837 C CA . THR A 1 105 ? 26.134 -17.401 -28.933 1.00 83.25 105 THR A CA 1
ATOM 838 C C . THR A 1 105 ? 25.825 -17.447 -30.431 1.00 83.25 105 THR A C 1
ATOM 840 O O . THR A 1 105 ? 26.083 -18.467 -31.065 1.00 83.25 105 THR A O 1
ATOM 843 N N . LEU A 1 106 ? 25.336 -16.353 -31.025 1.00 78.06 106 LEU A N 1
ATOM 844 C CA . LEU A 1 106 ? 25.135 -16.257 -32.473 1.00 78.06 106 LEU A CA 1
ATOM 845 C C . LEU A 1 106 ? 26.459 -16.207 -33.253 1.00 78.06 106 LEU A C 1
ATOM 847 O O . LEU A 1 106 ? 26.526 -16.752 -34.349 1.00 78.06 106 LEU A O 1
ATOM 851 N N . ILE A 1 107 ? 27.504 -15.577 -32.705 1.00 68.12 107 ILE A N 1
ATOM 852 C CA . ILE A 1 107 ? 28.846 -15.549 -33.314 1.00 68.12 107 ILE A CA 1
ATOM 853 C C . ILE A 1 107 ? 29.519 -16.925 -33.204 1.00 68.12 107 ILE A C 1
ATOM 855 O O . ILE A 1 107 ? 30.153 -17.372 -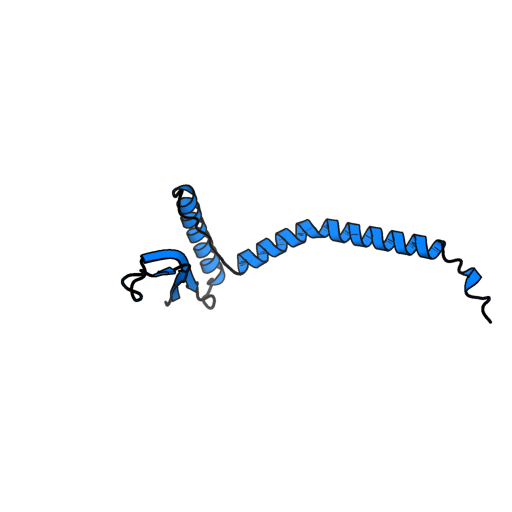34.160 1.00 68.12 107 ILE A O 1
ATOM 859 N N . ASP A 1 108 ? 29.347 -17.612 -32.070 1.00 60.66 108 ASP A N 1
ATOM 860 C CA . ASP A 1 108 ? 29.870 -18.969 -31.854 1.00 60.66 108 ASP A CA 1
ATOM 861 C C . ASP A 1 108 ? 29.133 -20.045 -32.670 1.00 60.66 108 ASP A C 1
ATOM 863 O O . ASP A 1 108 ? 29.668 -21.137 -32.872 1.00 60.66 108 ASP A O 1
ATOM 867 N N . PHE A 1 109 ? 27.933 -19.758 -33.187 1.00 57.59 109 PHE A N 1
ATOM 868 C CA . PHE A 1 109 ? 27.292 -20.569 -34.220 1.00 57.59 109 PHE A CA 1
ATOM 869 C C . PHE A 1 109 ? 27.824 -20.151 -35.599 1.00 57.59 109 PHE A C 1
ATOM 871 O O . PHE A 1 109 ? 27.366 -19.154 -36.161 1.00 57.59 109 PHE A O 1
ATOM 878 N N . PRO A 1 110 ? 28.753 -20.904 -36.221 1.00 54.62 110 PRO A N 1
ATOM 879 C CA . PRO A 1 110 ? 29.148 -20.599 -37.582 1.00 54.62 110 PRO A CA 1
ATOM 880 C C . PRO A 1 110 ? 27.925 -20.797 -38.484 1.00 54.62 110 PRO A C 1
ATOM 882 O O . PRO A 1 110 ? 27.501 -21.928 -38.720 1.00 54.62 110 PRO A O 1
ATOM 885 N N . LEU A 1 111 ? 27.401 -19.706 -39.055 1.00 55.09 111 LEU A N 1
ATOM 886 C CA . LEU A 1 111 ? 26.415 -19.723 -40.152 1.00 55.09 111 LEU A CA 1
ATOM 887 C C . LEU A 1 111 ? 26.857 -20.619 -41.329 1.00 55.09 111 LEU A C 1
ATOM 889 O O . LEU A 1 111 ? 26.041 -21.018 -42.148 1.00 55.09 111 LEU A O 1
ATOM 893 N N . TYR A 1 112 ? 28.142 -20.982 -41.385 1.00 53.09 112 TYR A N 1
ATOM 894 C CA . TYR A 1 112 ? 28.710 -21.934 -42.336 1.00 53.09 112 TYR A CA 1
ATOM 895 C C . TYR A 1 112 ? 28.415 -23.415 -42.050 1.00 53.09 112 TYR A C 1
ATOM 897 O O . TYR A 1 112 ? 28.565 -24.230 -42.956 1.00 53.09 112 TYR A O 1
ATOM 905 N N . ARG A 1 113 ? 28.003 -23.806 -40.833 1.00 53.34 113 ARG A N 1
ATOM 906 C CA . ARG A 1 113 ? 27.647 -25.210 -40.542 1.00 53.34 113 ARG A CA 1
ATOM 907 C C . ARG A 1 113 ? 26.182 -25.557 -40.806 1.00 53.34 113 ARG A C 1
ATOM 909 O O . ARG A 1 113 ? 25.853 -26.736 -40.755 1.00 53.34 113 ARG A O 1
ATOM 916 N N . SER A 1 114 ? 25.313 -24.595 -41.120 1.00 52.22 114 SER A N 1
ATOM 917 C CA . SER A 1 114 ? 23.910 -24.898 -41.450 1.00 52.22 114 SER A CA 1
ATOM 918 C C . SER A 1 114 ? 23.684 -25.307 -42.911 1.00 52.22 114 SER A C 1
ATOM 920 O O . SER A 1 114 ? 22.572 -25.698 -43.248 1.00 52.22 114 SER A O 1
ATOM 922 N N . GLN A 1 115 ? 24.712 -25.257 -43.771 1.00 52.81 115 GLN A N 1
ATOM 923 C CA . GLN A 1 115 ? 24.610 -25.619 -45.196 1.00 52.81 115 GLN A CA 1
ATOM 924 C C . GLN A 1 115 ? 25.301 -26.940 -45.588 1.00 52.81 115 GLN A C 1
ATOM 926 O O . GLN A 1 115 ? 25.408 -27.231 -46.772 1.00 52.81 115 GLN A O 1
ATOM 931 N N . TYR A 1 116 ? 25.738 -27.762 -44.628 1.00 49.22 116 TYR A N 1
ATOM 932 C CA . TYR A 1 116 ? 26.304 -29.093 -44.907 1.00 49.22 116 TYR A CA 1
ATOM 933 C C . TYR A 1 116 ? 25.769 -30.146 -43.925 1.00 49.22 116 TYR A C 1
ATOM 935 O O . TYR A 1 116 ? 26.516 -30.741 -43.152 1.00 49.22 116 TYR A O 1
ATOM 943 N N . MET A 1 117 ? 24.453 -30.344 -43.933 1.00 48.66 117 MET A N 1
ATOM 944 C CA . MET A 1 117 ? 23.809 -31.589 -43.502 1.00 48.66 117 MET A CA 1
ATOM 945 C C . MET A 1 117 ? 22.656 -31.885 -44.471 1.00 48.66 117 MET A C 1
ATOM 947 O O . MET A 1 117 ? 21.489 -31.774 -44.110 1.00 48.66 117 MET A O 1
ATOM 951 N N . GLU A 1 118 ? 23.018 -32.219 -45.708 1.00 38.88 118 GLU A N 1
ATOM 952 C CA . GLU A 1 118 ? 22.264 -33.102 -46.609 1.00 38.88 118 GLU A CA 1
ATOM 953 C C . GLU A 1 118 ? 23.231 -34.163 -47.141 1.00 38.88 118 GLU A C 1
ATOM 955 O O . GLU A 1 118 ? 24.402 -33.798 -47.415 1.00 38.88 118 GLU A O 1
#

Organism: NCBI:txid51022

Foldseek 3Di:
DDWDKDKDFPPFDADPVHNVDTPDTPDIDIDTDFDLPDDCSVVVVVVVLVVVVVVQVVVCVVDPRDHDDDDDPVVVVVVVVVVVVVCVVVVVVVVVVVVVVVVVVVVVPPPVVVPPDD